Protein AF-A0A955RQG8-F1 (afdb_monomer)

Organism: NCBI:txid2053526

pLDDT: mean 79.36, std 14.54, range [44.31, 97.69]

Solvent-accessible surface area (backbone atoms only — not comparable to full-atom values): 6803 Å² total; per-residue (Å²): 132,84,82,46,42,63,60,52,49,52,52,41,51,52,49,52,57,51,50,52,52,53,49,59,48,45,78,76,45,93,61,44,68,65,49,46,64,56,51,52,53,52,51,55,48,47,44,43,64,72,32,71,75,38,88,86,69,57,74,74,51,57,69,71,59,48,53,49,52,52,52,50,51,50,56,51,49,60,52,50,52,58,56,54,75,71,55,7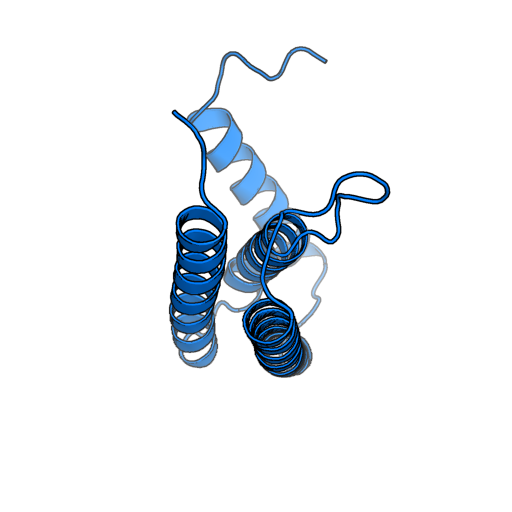8,83,52,65,73,57,47,53,54,39,51,52,52,53,49,53,52,55,42,72,78,47,74,86,78,74,89,124

Foldseek 3Di:
DPCALVNLLVVLVVLLVVLVVLLVVLVPDPPVLLSLVVSVVSLVVSCVSLPVVPPDDGHPHPPVSNVVSVVSNVVSVVSSVVSVVPDDPPVVSNVVSVVVVVVVVCVVPVPPPDD

Radius of gyration: 16.45 Å; Cα contacts (8 Å, |Δi|>4): 65; chains: 1; bounding box: 42×21×42 Å

Mean predicted aligned error: 9.67 Å

Sequence (115 aa):
MTNSADTYFEFAEDTYHLLLKEIAYAENNTDLETIFPKLIIGYLFFRQVRGEAFFEHRPPTPGDQQDMLYKMEQDLAERIDKLGEHLSLDSSKTQYNLESVYDQVTSFYPENLNI

Secondary structure (DSSP, 8-state):
----HHHHHHHHHHHHHHHHHHHHHHHT-S-HHHHHHHHHHHHHHHHHHHTTT-SS------HHHHHHHHHHHHHHHHHHHHHHTT----HHHHHHHHHHHHHHHHHH-TTS---

Structure (mmCIF, N/CA/C/O backbone):
data_AF-A0A955RQG8-F1
#
_entry.id   AF-A0A955RQG8-F1
#
loop_
_atom_site.group_PDB
_atom_site.id
_atom_site.type_symbol
_atom_site.label_atom_id
_atom_site.label_alt_id
_atom_site.label_comp_id
_atom_site.label_asym_id
_atom_site.label_entity_id
_atom_site.label_seq_id
_atom_site.pdbx_PDB_ins_code
_atom_site.Cartn_x
_atom_site.Cartn_y
_atom_site.Cartn_z
_atom_site.occupancy
_atom_site.B_iso_or_equiv
_atom_site.auth_seq_id
_atom_site.auth_comp_id
_atom_site.auth_asym_id
_atom_site.auth_atom_id
_atom_site.pdbx_PDB_model_num
ATOM 1 N N . MET A 1 1 ? -0.280 7.956 -26.232 1.00 44.78 1 MET A N 1
ATOM 2 C CA . MET A 1 1 ? 0.623 8.377 -25.144 1.00 44.78 1 MET A CA 1
ATOM 3 C C . MET A 1 1 ? 1.505 7.186 -24.833 1.00 44.78 1 MET A C 1
ATOM 5 O O . MET A 1 1 ? 0.969 6.121 -24.565 1.00 44.78 1 MET A O 1
ATOM 9 N N . THR A 1 2 ? 2.818 7.302 -24.992 1.00 48.06 2 THR A N 1
ATOM 10 C CA . THR A 1 2 ? 3.763 6.292 -24.499 1.00 48.06 2 THR A CA 1
ATOM 11 C C . THR A 1 2 ? 3.924 6.529 -23.006 1.00 48.06 2 THR A C 1
ATOM 13 O O . THR A 1 2 ? 4.534 7.524 -22.628 1.00 48.06 2 THR A O 1
ATOM 16 N N . ASN A 1 3 ? 3.335 5.669 -22.175 1.00 57.06 3 ASN A N 1
ATOM 17 C CA . ASN A 1 3 ? 3.591 5.681 -20.736 1.00 57.06 3 ASN A CA 1
ATOM 18 C C . ASN A 1 3 ? 5.072 5.337 -20.543 1.00 57.06 3 ASN A C 1
ATOM 20 O O . ASN A 1 3 ? 5.486 4.221 -20.866 1.00 57.06 3 ASN A O 1
ATOM 24 N N . SER A 1 4 ? 5.884 6.312 -20.132 1.00 69.94 4 SER A N 1
ATOM 25 C CA . SER A 1 4 ? 7.296 6.075 -19.843 1.00 69.94 4 SER A CA 1
ATOM 26 C C . SER A 1 4 ? 7.436 5.309 -18.526 1.00 69.94 4 SER A C 1
ATOM 28 O O . SER A 1 4 ? 6.517 5.273 -17.705 1.00 69.94 4 SER A O 1
ATOM 30 N N . ALA A 1 5 ? 8.604 4.697 -18.329 1.00 72.62 5 ALA A N 1
ATOM 31 C CA . ALA A 1 5 ? 8.993 4.086 -17.061 1.00 72.62 5 ALA A CA 1
ATOM 32 C C . ALA A 1 5 ? 8.781 5.032 -15.868 1.00 72.62 5 ALA A C 1
ATOM 34 O O . ALA A 1 5 ? 8.280 4.612 -14.829 1.00 72.62 5 ALA A O 1
ATOM 35 N N . ASP A 1 6 ? 9.098 6.312 -16.068 1.00 77.06 6 ASP A N 1
ATOM 36 C CA . ASP A 1 6 ? 8.990 7.349 -15.045 1.00 77.06 6 ASP A CA 1
ATOM 37 C C . ASP A 1 6 ? 7.533 7.620 -14.661 1.00 77.06 6 ASP A C 1
ATOM 39 O O . ASP A 1 6 ? 7.213 7.609 -13.481 1.00 77.06 6 ASP A O 1
ATOM 43 N N . THR A 1 7 ? 6.616 7.737 -15.631 1.00 82.25 7 THR A N 1
ATOM 44 C CA . THR A 1 7 ? 5.181 7.926 -15.339 1.00 82.25 7 THR A CA 1
ATOM 45 C C . THR A 1 7 ? 4.599 6.760 -14.540 1.00 82.25 7 THR A C 1
ATOM 47 O O . THR A 1 7 ? 3.733 6.939 -13.688 1.00 82.25 7 THR A O 1
ATOM 50 N N . TYR A 1 8 ? 5.063 5.545 -14.822 1.00 84.06 8 TYR A N 1
ATOM 51 C CA . TYR A 1 8 ? 4.663 4.367 -14.065 1.00 84.06 8 TYR A CA 1
ATOM 52 C C . TYR A 1 8 ? 5.206 4.396 -12.630 1.00 84.06 8 TYR A C 1
ATOM 54 O O . TYR A 1 8 ? 4.470 4.112 -11.685 1.00 84.06 8 TYR A O 1
ATOM 62 N N . PHE A 1 9 ? 6.487 4.730 -12.475 1.00 87.62 9 PHE A N 1
ATOM 63 C CA . PHE A 1 9 ? 7.131 4.793 -11.171 1.00 87.62 9 PHE A CA 1
ATOM 64 C C . PHE A 1 9 ? 6.494 5.875 -10.289 1.00 87.62 9 PHE A C 1
ATOM 66 O O . PHE A 1 9 ? 6.132 5.579 -9.154 1.00 87.62 9 PHE A O 1
ATOM 73 N N . GLU A 1 10 ? 6.265 7.072 -10.837 1.00 90.25 10 GLU A N 1
ATOM 74 C CA . GLU A 1 10 ? 5.563 8.175 -10.167 1.00 90.25 10 GLU A CA 1
ATOM 75 C C . GLU A 1 10 ? 4.179 7.739 -9.673 1.00 90.25 10 GLU A C 1
ATOM 77 O O . GLU A 1 10 ? 3.819 7.981 -8.526 1.00 90.25 10 GLU A O 1
ATOM 82 N N . PHE A 1 11 ? 3.418 7.011 -10.495 1.00 89.94 11 PHE A N 1
ATOM 83 C CA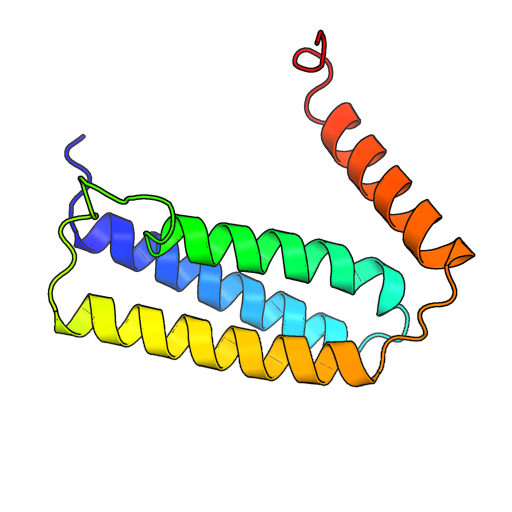 . PHE A 1 11 ? 2.098 6.527 -10.092 1.00 89.94 11 PHE A CA 1
ATOM 84 C C . PHE A 1 11 ? 2.153 5.526 -8.925 1.00 89.94 11 PHE A C 1
ATOM 86 O O . PHE A 1 11 ? 1.311 5.560 -8.018 1.00 89.94 11 PHE A O 1
ATOM 93 N N . ALA A 1 12 ? 3.143 4.631 -8.927 1.00 90.75 12 ALA A N 1
ATOM 94 C CA . ALA A 1 12 ? 3.363 3.702 -7.824 1.00 90.75 12 ALA A CA 1
ATOM 95 C C . ALA A 1 12 ? 3.786 4.445 -6.542 1.00 90.75 12 ALA A C 1
ATOM 97 O O . ALA A 1 12 ? 3.264 4.154 -5.464 1.00 90.75 12 ALA A O 1
ATOM 98 N N . GLU A 1 13 ? 4.676 5.431 -6.663 1.00 94.12 13 GLU A N 1
ATOM 99 C CA . GLU A 1 13 ? 5.146 6.277 -5.561 1.00 94.12 13 GLU A CA 1
ATOM 100 C C . GLU A 1 13 ? 4.010 7.119 -4.953 1.00 94.12 13 GLU A C 1
ATOM 102 O O . GLU A 1 13 ? 3.827 7.135 -3.733 1.00 94.12 13 GLU A O 1
ATOM 107 N N . ASP A 1 14 ? 3.171 7.736 -5.784 1.00 94.44 14 ASP A N 1
ATOM 108 C CA . ASP A 1 14 ? 1.990 8.480 -5.341 1.00 94.44 14 ASP A CA 1
ATOM 109 C C . ASP A 1 14 ? 1.006 7.580 -4.584 1.00 94.44 14 ASP A C 1
ATOM 111 O O . ASP A 1 14 ? 0.482 7.956 -3.529 1.00 94.44 14 ASP A O 1
ATOM 115 N N . THR A 1 15 ? 0.784 6.362 -5.089 1.00 94.56 15 THR A N 1
ATOM 116 C CA . THR A 1 15 ? -0.071 5.365 -4.429 1.00 94.56 15 THR A CA 1
ATOM 117 C C . THR A 1 15 ? 0.500 4.974 -3.064 1.00 94.56 15 THR A C 1
ATOM 119 O O . THR A 1 15 ? -0.237 4.923 -2.078 1.00 94.56 15 THR A O 1
ATOM 122 N N . TYR A 1 16 ? 1.814 4.756 -2.972 1.00 97.00 16 TYR A N 1
ATOM 123 C CA . TYR A 1 16 ? 2.505 4.499 -1.707 1.00 97.00 16 TYR A CA 1
ATOM 124 C C . TYR A 1 16 ? 2.303 5.644 -0.701 1.00 97.00 16 TYR A C 1
ATOM 126 O O . TYR A 1 16 ? 1.904 5.409 0.442 1.00 97.00 16 TYR A O 1
ATOM 134 N N . HIS A 1 17 ? 2.497 6.896 -1.122 1.00 97.06 17 HIS A N 1
ATOM 135 C CA . HIS A 1 17 ? 2.315 8.056 -0.248 1.00 97.06 17 HIS A CA 1
ATOM 136 C C . HIS A 1 17 ? 0.867 8.270 0.194 1.00 97.06 17 HIS A C 1
ATOM 138 O O . HIS A 1 17 ? 0.632 8.744 1.310 1.00 97.06 17 HIS A O 1
ATOM 144 N N . LEU A 1 18 ? -0.104 7.928 -0.652 1.00 95.44 18 LEU A N 1
ATOM 145 C CA . LEU A 1 18 ? -1.511 7.930 -0.272 1.00 95.44 18 LEU A CA 1
ATOM 146 C C . LEU A 1 18 ? -1.770 6.907 0.841 1.00 95.44 18 LEU A C 1
ATOM 148 O O . LEU A 1 18 ? -2.342 7.262 1.870 1.00 95.44 18 LEU A O 1
ATOM 152 N N . LEU A 1 19 ? -1.280 5.675 0.682 1.00 95.94 19 LEU A N 1
ATOM 153 C CA . LEU A 1 19 ? -1.444 4.623 1.688 1.00 95.94 19 LEU A CA 1
ATOM 154 C C . LEU A 1 19 ? -0.779 4.976 3.016 1.00 95.94 19 LEU A C 1
ATOM 156 O O . LEU A 1 19 ? -1.367 4.731 4.064 1.00 95.94 19 LEU A O 1
ATOM 160 N N . LEU A 1 20 ? 0.392 5.617 3.003 1.00 96.94 20 LEU A N 1
ATOM 161 C CA . LEU A 1 20 ? 1.022 6.096 4.237 1.00 96.94 20 LEU A CA 1
ATOM 162 C C . LEU A 1 20 ? 0.141 7.084 5.011 1.00 96.94 20 LEU A C 1
ATOM 164 O O . LEU A 1 20 ? 0.114 7.043 6.241 1.00 96.94 20 LEU A O 1
ATOM 168 N N . LYS A 1 21 ? -0.589 7.966 4.318 1.00 94.88 21 LYS A N 1
ATOM 169 C CA . LYS A 1 21 ? -1.520 8.903 4.967 1.00 94.88 21 LYS A CA 1
ATOM 170 C C . LYS A 1 21 ? -2.717 8.175 5.569 1.00 94.88 21 LYS A C 1
ATOM 172 O O . LYS A 1 21 ? -3.114 8.501 6.683 1.00 94.88 21 LYS A O 1
ATOM 177 N N . GLU A 1 22 ? -3.256 7.188 4.860 1.00 92.44 22 GLU A N 1
ATOM 178 C CA . GLU A 1 22 ? -4.364 6.361 5.350 1.00 92.44 22 GLU A CA 1
ATOM 179 C C . GLU A 1 22 ? -3.944 5.504 6.557 1.00 92.44 22 GLU A C 1
ATOM 181 O O . GLU A 1 22 ? -4.689 5.392 7.527 1.00 92.44 22 GLU A O 1
ATOM 186 N N . ILE A 1 23 ? -2.723 4.957 6.548 1.00 94.19 23 ILE A N 1
ATOM 187 C CA . ILE A 1 23 ? -2.137 4.235 7.688 1.00 94.19 23 ILE A CA 1
ATOM 188 C C . ILE A 1 23 ? -1.984 5.179 8.883 1.00 94.19 23 ILE A C 1
ATOM 190 O O . ILE A 1 23 ? -2.463 4.864 9.968 1.00 94.19 23 ILE A O 1
ATOM 194 N N . ALA A 1 24 ? -1.393 6.361 8.687 1.00 93.25 24 ALA A N 1
ATOM 195 C CA . ALA A 1 24 ? -1.244 7.350 9.754 1.00 93.25 24 ALA A CA 1
ATOM 196 C C . ALA A 1 24 ? -2.602 7.805 10.315 1.00 93.25 24 ALA A C 1
ATOM 198 O O . ALA A 1 24 ? -2.735 8.072 11.509 1.00 93.25 24 ALA A O 1
ATOM 199 N N . TYR A 1 25 ? -3.632 7.885 9.470 1.00 90.75 25 TYR A N 1
ATOM 200 C CA . TYR A 1 25 ? -4.996 8.106 9.929 1.00 90.75 25 TYR A CA 1
ATOM 201 C C . TYR A 1 25 ? -5.474 6.927 10.789 1.00 90.75 25 TYR A C 1
ATOM 203 O O . TYR A 1 25 ? -5.897 7.145 11.922 1.00 90.75 25 TYR A O 1
ATOM 211 N N . ALA A 1 26 ? -5.348 5.686 10.316 1.00 89.69 26 ALA A N 1
ATOM 212 C CA . ALA A 1 26 ? -5.768 4.490 11.047 1.00 89.69 26 ALA A CA 1
ATOM 213 C C . ALA A 1 26 ? -5.086 4.339 12.419 1.00 89.69 26 ALA A C 1
ATOM 215 O O . ALA A 1 26 ? -5.762 4.032 13.395 1.00 89.69 26 ALA A O 1
ATOM 216 N N . GLU A 1 27 ? -3.787 4.638 12.519 1.00 89.69 27 GLU A N 1
ATOM 217 C CA . GLU A 1 27 ? -3.012 4.604 13.772 1.00 89.69 27 GLU A CA 1
ATOM 218 C C . GLU A 1 27 ? -3.587 5.521 14.868 1.00 89.69 27 GLU A C 1
ATOM 220 O O . GLU A 1 27 ? -3.400 5.267 16.057 1.00 89.69 27 GLU A O 1
ATOM 225 N N . ASN A 1 28 ? -4.297 6.587 14.482 1.00 87.81 28 ASN A N 1
ATOM 226 C CA . ASN A 1 28 ? -4.862 7.578 15.399 1.00 87.81 28 ASN A CA 1
ATOM 227 C C . ASN A 1 28 ? -6.383 7.439 15.602 1.00 87.81 28 ASN A C 1
ATOM 229 O O . ASN A 1 28 ? -6.973 8.250 16.319 1.00 87.81 28 ASN A O 1
ATOM 233 N N . ASN A 1 29 ? -7.036 6.452 14.977 1.00 80.69 29 ASN A N 1
ATOM 234 C CA . ASN A 1 29 ? -8.490 6.277 15.028 1.00 80.69 29 ASN A CA 1
ATOM 235 C C . ASN A 1 29 ? -8.895 5.009 15.787 1.00 80.69 29 ASN A C 1
ATOM 237 O O . ASN A 1 29 ? -8.239 3.978 15.719 1.00 80.69 29 ASN A O 1
ATOM 241 N N . THR A 1 30 ? -10.029 5.073 16.488 1.00 72.56 30 THR A N 1
ATOM 242 C CA . THR A 1 30 ? -10.558 3.945 17.274 1.00 72.56 30 THR A CA 1
ATOM 243 C C . THR A 1 30 ? -11.401 2.956 16.468 1.00 72.56 30 THR A C 1
ATOM 245 O O . THR A 1 30 ? -11.746 1.911 17.001 1.00 72.56 30 THR A O 1
ATOM 248 N N . ASP A 1 31 ? -11.761 3.278 15.223 1.00 80.06 31 ASP A N 1
ATOM 249 C CA . ASP A 1 31 ? -12.608 2.443 14.351 1.00 80.06 31 ASP A CA 1
ATOM 250 C C . ASP A 1 31 ? -11.769 1.716 13.289 1.00 80.06 31 ASP A C 1
ATOM 252 O O . ASP A 1 31 ? -11.956 1.849 12.073 1.00 80.06 31 ASP A O 1
ATOM 256 N N . LEU A 1 32 ? -10.756 0.994 13.765 1.00 83.06 32 LEU A N 1
ATOM 257 C CA . LEU A 1 32 ? -9.794 0.316 12.906 1.00 83.06 32 LEU A CA 1
ATOM 258 C C . LEU A 1 32 ? -10.469 -0.777 12.067 1.00 83.06 32 LEU A C 1
ATOM 260 O O . LEU A 1 32 ? -10.103 -0.976 10.911 1.00 83.06 32 LEU A O 1
ATOM 264 N N . GLU A 1 33 ? -11.506 -1.429 12.592 1.00 82.25 33 GLU A N 1
ATOM 265 C CA . GLU A 1 33 ? -12.266 -2.476 11.904 1.00 82.25 33 GLU A CA 1
ATOM 266 C C . GLU A 1 33 ? -12.976 -1.979 10.635 1.00 82.25 33 GLU A C 1
ATOM 268 O O . GLU A 1 33 ? -13.265 -2.772 9.733 1.00 82.25 33 GLU A O 1
ATOM 273 N N . THR A 1 34 ? -13.255 -0.679 10.543 1.00 80.62 34 THR A N 1
ATOM 274 C CA . THR A 1 34 ? -13.869 -0.049 9.364 1.00 80.62 34 THR A CA 1
ATOM 275 C C . THR A 1 34 ? -12.828 0.423 8.355 1.00 80.62 34 THR A C 1
ATOM 277 O O . THR A 1 34 ? -13.048 0.361 7.142 1.00 80.62 34 THR A O 1
ATOM 280 N N . ILE A 1 35 ? -11.674 0.880 8.838 1.00 84.12 35 ILE A N 1
ATOM 281 C CA . ILE A 1 35 ? -10.610 1.445 8.001 1.00 84.12 35 ILE A CA 1
ATOM 282 C C . ILE A 1 35 ? -9.750 0.335 7.385 1.00 84.12 35 ILE A C 1
ATOM 284 O O . ILE A 1 35 ? -9.373 0.404 6.214 1.00 84.12 35 ILE A O 1
ATOM 288 N N . PHE A 1 36 ? -9.476 -0.721 8.147 1.00 87.50 36 PHE A N 1
ATOM 289 C CA . PHE A 1 36 ? -8.528 -1.764 7.772 1.00 87.50 36 PHE A CA 1
ATOM 290 C C . PHE A 1 36 ? -8.870 -2.500 6.467 1.00 87.50 36 PHE A C 1
ATOM 292 O O . PHE A 1 36 ? -7.972 -2.650 5.638 1.00 87.50 36 PHE A O 1
ATOM 299 N N . PRO A 1 37 ? -10.132 -2.882 6.176 1.00 86.69 37 PRO A N 1
ATOM 300 C CA . PRO A 1 37 ? -10.463 -3.483 4.883 1.00 86.69 37 PRO A CA 1
ATOM 301 C C . PRO A 1 37 ? -10.103 -2.581 3.691 1.00 86.69 37 PRO A C 1
ATOM 303 O O . PRO A 1 37 ? -9.623 -3.068 2.667 1.00 86.69 37 PRO A O 1
ATOM 306 N N . LYS A 1 38 ? -10.274 -1.258 3.830 1.00 87.25 38 LYS A N 1
ATOM 307 C CA . LYS A 1 38 ? -9.920 -0.284 2.785 1.00 87.25 38 LYS A CA 1
ATOM 308 C C . LYS A 1 38 ? -8.407 -0.196 2.596 1.00 87.25 38 LYS A C 1
ATOM 310 O O . LYS A 1 38 ? -7.944 -0.159 1.458 1.00 87.25 38 LYS A O 1
ATOM 315 N N . LEU A 1 39 ? -7.645 -0.233 3.692 1.00 91.38 39 LEU A N 1
ATOM 316 C CA . LEU A 1 39 ? -6.181 -0.287 3.654 1.00 91.38 39 LEU A CA 1
ATOM 317 C C . LEU A 1 39 ? -5.672 -1.537 2.933 1.00 91.38 39 LEU A C 1
ATOM 319 O O . LEU A 1 39 ? -4.784 -1.427 2.092 1.00 91.38 39 LEU A O 1
ATOM 323 N N . ILE A 1 40 ? -6.266 -2.704 3.199 1.00 92.19 40 ILE A N 1
ATOM 324 C CA . ILE A 1 40 ? -5.904 -3.954 2.516 1.00 92.19 40 ILE A CA 1
ATOM 325 C C . ILE A 1 40 ? -6.171 -3.860 1.012 1.00 92.19 40 ILE A C 1
ATOM 327 O O . ILE A 1 40 ? -5.308 -4.223 0.215 1.00 92.19 40 ILE A O 1
ATOM 331 N N . ILE A 1 41 ? -7.329 -3.332 0.605 1.00 90.69 41 ILE A N 1
ATOM 332 C CA . ILE A 1 41 ? -7.644 -3.127 -0.818 1.00 90.69 41 ILE A CA 1
ATOM 333 C C . ILE A 1 41 ? -6.616 -2.193 -1.466 1.00 90.69 41 ILE A C 1
ATOM 335 O O . ILE A 1 41 ? -6.084 -2.505 -2.532 1.00 90.69 41 ILE A O 1
ATOM 339 N N . GLY A 1 42 ? -6.304 -1.075 -0.810 1.00 93.44 42 GLY A N 1
ATOM 340 C CA . GLY A 1 42 ? -5.314 -0.121 -1.295 1.00 93.44 42 GLY A CA 1
ATOM 341 C 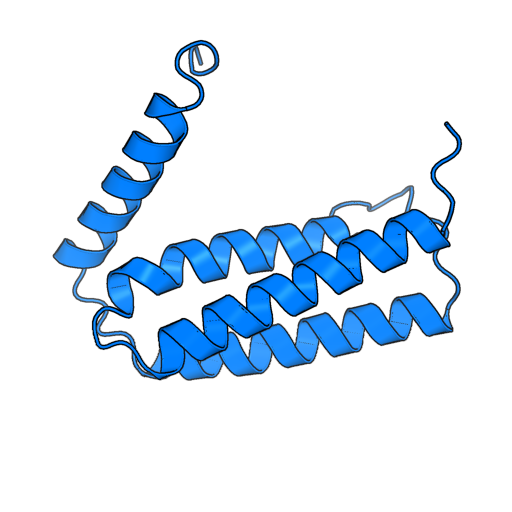C . GLY A 1 42 ? -3.911 -0.727 -1.418 1.00 93.44 42 GLY A C 1
ATOM 342 O O . GLY A 1 42 ? -3.236 -0.527 -2.426 1.00 93.44 42 GLY A O 1
ATOM 343 N N . TYR A 1 43 ? -3.497 -1.540 -0.447 1.00 95.25 43 TYR A N 1
ATOM 344 C CA . TYR A 1 43 ? -2.234 -2.274 -0.495 1.00 95.25 43 TYR A CA 1
ATOM 345 C C . TYR A 1 43 ? -2.183 -3.274 -1.654 1.00 95.25 43 TYR A C 1
ATOM 347 O O . TYR A 1 43 ? -1.212 -3.294 -2.409 1.00 95.25 43 TYR A O 1
ATOM 355 N N . LEU A 1 44 ? -3.242 -4.062 -1.863 1.00 92.06 44 LEU A N 1
ATOM 356 C CA . LEU A 1 44 ? -3.321 -4.983 -3.000 1.00 92.06 44 LEU A CA 1
ATOM 357 C C . LEU A 1 44 ? -3.275 -4.237 -4.338 1.00 92.06 44 LEU A C 1
ATOM 359 O O . LEU A 1 44 ? -2.607 -4.690 -5.268 1.00 92.06 44 LEU A O 1
ATOM 363 N N . PHE A 1 45 ? -3.927 -3.075 -4.423 1.00 91.31 45 PHE A N 1
ATOM 364 C CA . PHE A 1 45 ? -3.829 -2.202 -5.587 1.00 91.31 45 PHE A CA 1
ATOM 365 C C . PHE A 1 45 ? -2.387 -1.734 -5.820 1.00 91.31 45 PHE A C 1
ATOM 367 O O . PHE A 1 45 ? -1.879 -1.880 -6.929 1.00 91.31 45 PHE A O 1
ATOM 374 N N . PHE A 1 46 ? -1.683 -1.273 -4.780 1.00 93.56 46 PHE A N 1
ATOM 375 C CA . PHE A 1 46 ? -0.269 -0.906 -4.888 1.00 93.56 46 PHE A CA 1
ATOM 376 C C . PHE A 1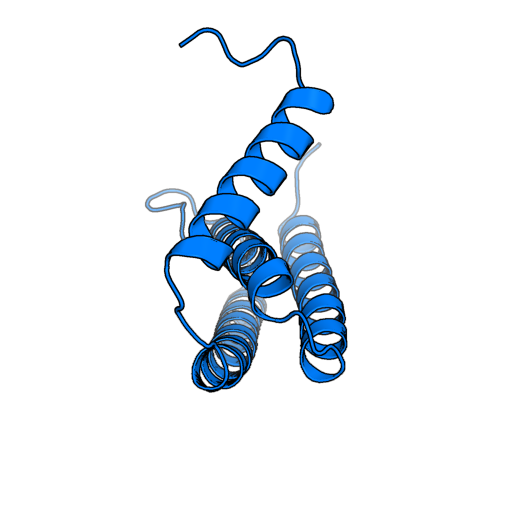 46 ? 0.595 -2.060 -5.416 1.00 93.56 46 PHE A C 1
ATOM 378 O O . PHE A 1 46 ? 1.416 -1.844 -6.304 1.00 93.56 46 PHE A O 1
ATOM 385 N N . ARG A 1 47 ? 0.397 -3.299 -4.944 1.00 91.12 47 ARG A N 1
ATOM 386 C CA . ARG A 1 47 ? 1.170 -4.457 -5.435 1.00 91.12 47 ARG A CA 1
ATOM 387 C C . ARG A 1 47 ? 0.909 -4.742 -6.914 1.00 91.12 47 ARG A C 1
ATOM 389 O O . ARG A 1 47 ? 1.851 -5.023 -7.663 1.00 91.12 47 ARG A O 1
ATOM 396 N N . GLN A 1 48 ? -0.342 -4.607 -7.362 1.00 88.06 48 GLN A N 1
ATOM 397 C CA . GLN A 1 48 ? -0.671 -4.695 -8.787 1.00 88.06 48 GLN A CA 1
ATOM 398 C C . GLN A 1 48 ? 0.033 -3.601 -9.587 1.00 88.06 48 GLN A C 1
ATOM 400 O O . GLN A 1 48 ? 0.659 -3.906 -10.603 1.00 88.06 48 GLN A O 1
ATOM 405 N N . VAL A 1 49 ? -0.016 -2.359 -9.097 1.00 86.50 49 VAL A N 1
ATOM 406 C CA . VAL A 1 49 ? 0.653 -1.215 -9.719 1.00 86.50 49 VAL A CA 1
ATOM 407 C C . VAL A 1 49 ? 2.158 -1.407 -9.752 1.00 86.50 49 VAL A C 1
ATOM 409 O O . VAL A 1 49 ? 2.726 -1.139 -10.788 1.00 86.50 49 VAL A O 1
ATOM 412 N N . ARG A 1 50 ? 2.802 -1.948 -8.710 1.00 87.38 50 ARG A N 1
ATOM 413 C CA . ARG A 1 50 ? 4.240 -2.290 -8.693 1.00 87.38 50 ARG A CA 1
ATOM 414 C C . ARG A 1 50 ? 4.620 -3.371 -9.713 1.00 87.38 50 ARG A C 1
ATOM 416 O O . ARG A 1 50 ? 5.798 -3.575 -10.031 1.00 87.38 50 ARG A O 1
ATOM 423 N N . GLY A 1 51 ? 3.632 -4.074 -10.233 1.00 81.25 51 GLY A N 1
ATOM 424 C CA . GLY A 1 51 ? 3.810 -5.010 -11.317 1.00 81.25 51 GLY A CA 1
ATOM 425 C C . GLY A 1 51 ? 3.723 -6.472 -10.891 1.00 81.25 51 GLY A C 1
ATOM 426 O O . GLY A 1 51 ? 4.152 -7.341 -11.647 1.00 81.25 51 GLY A O 1
ATOM 427 N N . GLU A 1 52 ? 3.166 -6.770 -9.708 1.00 79.56 52 GLU A N 1
ATOM 428 C CA . GLU A 1 52 ? 2.908 -8.151 -9.269 1.00 79.56 52 GLU A CA 1
ATOM 429 C C . GLU A 1 52 ? 2.010 -8.904 -10.262 1.00 79.56 52 GLU A C 1
ATOM 431 O O . GLU A 1 52 ? 2.227 -10.084 -10.521 1.00 79.56 52 GLU A O 1
ATOM 436 N N . ALA A 1 53 ? 1.040 -8.211 -10.867 1.00 69.69 53 ALA A N 1
ATOM 437 C CA . ALA A 1 53 ? 0.090 -8.812 -11.799 1.00 69.69 53 ALA A CA 1
ATOM 438 C C . ALA A 1 53 ? 0.706 -9.197 -13.162 1.00 69.69 53 ALA A C 1
ATOM 440 O O . ALA A 1 53 ? 0.082 -9.931 -13.930 1.00 69.69 53 ALA A O 1
ATOM 441 N N . PHE A 1 54 ? 1.914 -8.721 -13.489 1.00 68.69 54 PHE A N 1
ATOM 442 C CA . PHE A 1 54 ? 2.521 -8.931 -14.803 1.00 68.69 54 PHE A CA 1
ATOM 443 C C . PHE A 1 54 ? 3.561 -10.056 -14.757 1.00 68.69 54 PHE A C 1
ATOM 445 O O . PHE A 1 54 ? 4.713 -9.866 -14.360 1.00 68.69 54 PHE A O 1
ATOM 452 N N . PHE A 1 55 ? 3.152 -11.237 -15.219 1.00 58.62 55 PHE A N 1
ATOM 453 C CA . PHE A 1 55 ? 4.025 -12.409 -15.337 1.00 58.62 55 PHE A CA 1
ATOM 454 C C . PHE A 1 55 ? 4.983 -12.324 -16.533 1.00 58.62 55 PHE A C 1
ATOM 456 O O . PHE A 1 55 ? 6.133 -12.738 -16.423 1.00 58.62 55 PHE A O 1
ATOM 463 N N . GLU A 1 56 ? 4.526 -11.768 -17.660 1.00 60.53 56 GLU A N 1
ATOM 464 C CA . GLU A 1 56 ? 5.267 -11.796 -18.932 1.00 60.53 56 GLU A CA 1
ATOM 465 C C . GLU A 1 56 ? 5.778 -10.419 -19.385 1.00 60.53 56 GLU A C 1
ATOM 467 O O . GLU A 1 56 ? 6.823 -10.331 -20.021 1.00 60.53 56 GLU A O 1
ATOM 472 N N . HIS A 1 57 ? 5.048 -9.342 -19.077 1.00 66.31 57 HIS A N 1
ATOM 473 C CA . HIS A 1 57 ? 5.315 -7.991 -19.586 1.00 66.31 57 HIS A CA 1
ATOM 474 C C . HIS A 1 57 ? 5.380 -7.006 -18.423 1.00 66.31 57 HIS A C 1
ATOM 476 O O . HIS A 1 57 ? 4.440 -6.250 -18.174 1.00 66.31 57 HIS A O 1
ATOM 482 N N . ARG A 1 58 ? 6.481 -7.056 -17.667 1.00 65.69 58 ARG A N 1
ATOM 483 C CA . ARG A 1 58 ? 6.695 -6.094 -16.586 1.00 65.69 58 ARG A CA 1
ATOM 484 C C . ARG A 1 58 ? 6.860 -4.684 -17.160 1.00 65.69 58 ARG A C 1
ATOM 486 O O . ARG A 1 58 ? 7.476 -4.534 -18.220 1.00 65.69 58 ARG A O 1
ATOM 493 N N . PRO A 1 59 ? 6.344 -3.660 -16.467 1.00 67.56 59 PRO A N 1
ATOM 494 C CA . PRO A 1 59 ? 6.632 -2.273 -16.790 1.00 67.56 59 PRO A CA 1
ATOM 495 C C . PRO A 1 59 ? 8.149 -2.06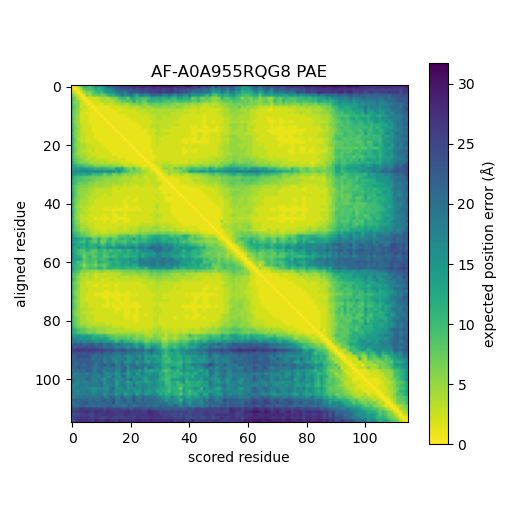2 -16.898 1.00 67.56 59 PRO A C 1
ATOM 497 O O . PRO A 1 59 ? 8.903 -2.690 -16.149 1.00 67.56 59 PRO A O 1
ATOM 500 N N . PRO A 1 60 ? 8.623 -1.246 -17.854 1.00 64.69 60 PRO A N 1
ATOM 501 C CA . PRO A 1 60 ? 10.045 -1.083 -18.129 1.00 64.69 60 PRO A CA 1
ATOM 502 C C . PRO A 1 60 ? 10.698 -0.188 -17.072 1.00 64.69 60 PRO A C 1
ATOM 504 O O . PRO A 1 60 ? 11.169 0.895 -17.383 1.00 64.69 60 PRO A O 1
ATOM 507 N N . THR A 1 61 ? 10.697 -0.607 -15.813 1.00 68.12 61 THR A N 1
ATOM 508 C CA . THR A 1 61 ? 11.225 0.160 -14.688 1.00 68.12 61 THR A CA 1
ATOM 509 C C . THR A 1 61 ? 12.717 -0.165 -14.514 1.00 68.12 61 THR A C 1
ATOM 511 O O . THR A 1 61 ? 13.055 -1.338 -14.334 1.00 68.12 61 THR A O 1
ATOM 514 N N . PRO A 1 62 ? 13.638 0.817 -14.607 1.00 72.62 62 PRO A N 1
ATOM 515 C CA . PRO A 1 62 ? 15.045 0.653 -14.249 1.00 72.62 62 PRO A CA 1
ATOM 516 C C . PRO A 1 62 ? 15.249 -0.123 -12.940 1.00 72.62 62 PRO A C 1
ATOM 518 O O . PRO A 1 62 ? 14.459 0.014 -12.008 1.00 72.62 62 PRO A O 1
ATOM 521 N N . GLY A 1 63 ? 16.334 -0.903 -12.853 1.00 75.38 63 GLY A N 1
ATOM 522 C CA . GLY A 1 63 ? 16.606 -1.782 -11.705 1.00 75.38 63 GLY A CA 1
ATOM 523 C C . GLY A 1 63 ? 16.537 -1.067 -10.351 1.00 75.38 63 GLY A C 1
ATOM 524 O O . GLY A 1 63 ? 15.849 -1.537 -9.451 1.00 75.38 63 GLY A O 1
ATOM 525 N N . ASP A 1 64 ? 17.139 0.120 -10.246 1.00 83.12 64 ASP A N 1
ATOM 526 C CA . ASP A 1 64 ? 17.132 0.910 -9.008 1.00 83.12 64 ASP A CA 1
ATOM 527 C C . ASP A 1 64 ? 15.714 1.338 -8.590 1.00 83.12 64 ASP A C 1
ATOM 529 O O . ASP A 1 64 ? 15.351 1.260 -7.417 1.00 83.12 64 ASP A O 1
ATOM 533 N N . GLN A 1 65 ? 14.882 1.747 -9.552 1.00 85.75 65 GLN A N 1
ATOM 534 C CA . GLN A 1 65 ? 13.487 2.116 -9.305 1.00 85.75 65 GLN A CA 1
ATOM 535 C C . GLN A 1 65 ? 12.657 0.887 -8.902 1.00 85.75 65 GLN A C 1
ATOM 537 O O . GLN A 1 65 ? 11.850 0.955 -7.979 1.00 85.75 65 GLN A O 1
ATOM 542 N N . GLN A 1 66 ? 12.885 -0.268 -9.530 1.00 84.69 66 GLN A N 1
ATOM 543 C CA . GLN A 1 66 ? 12.206 -1.506 -9.153 1.00 84.69 66 GLN A CA 1
ATOM 544 C C . GLN A 1 66 ? 12.532 -1.917 -7.706 1.00 84.69 66 GLN A C 1
ATOM 546 O O . GLN A 1 66 ? 11.628 -2.302 -6.960 1.00 84.69 66 GLN A O 1
ATOM 551 N N . ASP A 1 67 ? 13.796 -1.798 -7.297 1.00 88.00 67 ASP A N 1
ATOM 552 C CA . ASP A 1 67 ? 14.234 -2.066 -5.925 1.00 88.00 67 ASP A CA 1
ATOM 553 C C . ASP A 1 67 ? 13.608 -1.090 -4.921 1.00 88.00 67 ASP A C 1
ATOM 555 O O . ASP A 1 67 ? 13.239 -1.488 -3.812 1.00 88.00 67 ASP A O 1
ATOM 559 N N . MET A 1 68 ? 13.443 0.182 -5.299 1.00 91.88 68 MET A N 1
ATOM 560 C CA . MET A 1 68 ? 12.722 1.160 -4.479 1.00 91.88 68 MET A CA 1
ATOM 561 C C . MET A 1 68 ? 11.268 0.743 -4.257 1.00 91.88 68 MET A C 1
ATOM 563 O O . MET A 1 68 ? 10.807 0.768 -3.117 1.00 91.88 68 MET A O 1
ATOM 567 N N . LEU A 1 69 ? 10.567 0.285 -5.297 1.00 91.38 69 LEU A N 1
ATOM 568 C CA . LEU A 1 69 ? 9.180 -0.150 -5.139 1.00 91.38 69 LEU A CA 1
ATOM 569 C C . LEU A 1 69 ? 9.041 -1.398 -4.252 1.00 91.38 69 LEU A C 1
ATOM 571 O O . LEU A 1 69 ? 8.058 -1.522 -3.524 1.00 91.38 69 LEU A O 1
ATOM 575 N N . TYR A 1 70 ? 10.009 -2.322 -4.275 1.00 91.38 70 TYR A N 1
ATOM 576 C CA . TYR A 1 70 ? 10.016 -3.461 -3.346 1.00 91.38 70 TYR A CA 1
ATOM 577 C C . TYR A 1 70 ? 10.230 -3.022 -1.893 1.00 91.38 70 TYR A C 1
ATOM 579 O O . TYR A 1 70 ? 9.577 -3.548 -0.995 1.00 91.38 70 TYR A O 1
ATOM 587 N N . LYS A 1 71 ? 11.099 -2.033 -1.653 1.00 95.19 71 LYS A N 1
ATOM 588 C CA . LYS A 1 71 ? 11.275 -1.450 -0.312 1.00 95.19 71 LYS A CA 1
ATOM 589 C C . LYS A 1 71 ? 10.006 -0.745 0.169 1.00 95.19 71 LYS A C 1
ATOM 591 O O . LYS A 1 71 ? 9.651 -0.884 1.333 1.00 95.19 71 LYS A O 1
ATOM 596 N N . MET A 1 72 ? 9.311 -0.038 -0.724 1.00 96.38 72 MET A N 1
ATOM 597 C CA . MET A 1 72 ? 8.004 0.562 -0.433 1.00 96.38 72 MET A CA 1
ATOM 598 C C . MET A 1 72 ? 6.953 -0.507 -0.093 1.00 96.38 72 MET A C 1
ATOM 600 O O . MET A 1 72 ? 6.221 -0.342 0.876 1.00 96.38 72 MET A O 1
ATOM 604 N N . GLU A 1 73 ? 6.899 -1.625 -0.834 1.00 95.50 73 GLU A N 1
ATOM 605 C CA . GLU A 1 73 ? 6.007 -2.752 -0.503 1.00 95.50 73 GLU A CA 1
ATOM 606 C C . GLU A 1 73 ? 6.297 -3.307 0.891 1.00 95.50 73 GLU A C 1
ATOM 608 O O . GLU A 1 73 ? 5.361 -3.552 1.651 1.00 95.50 73 GLU A O 1
ATOM 613 N N . GLN A 1 74 ? 7.576 -3.498 1.222 1.00 96.50 74 GLN A N 1
ATOM 614 C CA . GLN A 1 74 ? 7.981 -4.021 2.521 1.00 96.50 74 GLN A CA 1
ATOM 615 C C . GLN A 1 74 ? 7.581 -3.075 3.663 1.00 96.50 74 GLN A C 1
ATOM 617 O O . GLN A 1 74 ? 7.006 -3.535 4.645 1.00 96.50 74 GLN A O 1
ATOM 622 N N . ASP A 1 75 ? 7.822 -1.766 3.525 1.00 97.69 75 ASP A N 1
ATOM 623 C CA . ASP A 1 75 ? 7.411 -0.777 4.535 1.00 97.69 75 ASP A CA 1
ATOM 624 C C . ASP A 1 75 ? 5.884 -0.760 4.727 1.00 97.69 75 ASP A C 1
ATOM 626 O O . ASP A 1 75 ? 5.408 -0.782 5.864 1.00 97.69 75 ASP A O 1
ATOM 630 N N . LEU A 1 76 ? 5.103 -0.799 3.638 1.00 97.00 76 LEU A N 1
ATOM 631 C CA . LEU A 1 76 ? 3.641 -0.884 3.729 1.00 97.00 76 LEU A CA 1
ATOM 632 C C . LEU A 1 76 ? 3.183 -2.165 4.431 1.00 97.00 76 LEU A C 1
ATOM 634 O O . LEU A 1 76 ? 2.327 -2.094 5.312 1.00 97.00 76 LEU A O 1
ATOM 638 N N . ALA A 1 77 ? 3.751 -3.318 4.066 1.00 95.62 77 ALA A N 1
ATOM 639 C CA . ALA A 1 77 ? 3.398 -4.605 4.659 1.00 95.62 77 ALA A CA 1
ATOM 640 C C . ALA A 1 77 ? 3.662 -4.613 6.170 1.00 95.62 77 ALA A C 1
ATOM 642 O O . ALA A 1 77 ? 2.765 -4.918 6.949 1.00 95.62 77 ALA A O 1
ATOM 643 N N . GLU A 1 78 ? 4.852 -4.179 6.597 1.00 96.56 78 GLU A N 1
ATOM 644 C CA . GLU A 1 78 ? 5.221 -4.133 8.016 1.00 96.56 78 GLU A CA 1
ATOM 645 C C . GLU A 1 78 ? 4.303 -3.215 8.839 1.00 96.56 78 GLU A C 1
ATOM 647 O O . GLU A 1 78 ? 4.019 -3.495 10.006 1.00 96.56 78 GLU A O 1
ATOM 652 N N . ARG A 1 79 ? 3.838 -2.102 8.262 1.00 95.31 79 ARG A N 1
ATOM 653 C CA . ARG A 1 79 ? 2.913 -1.174 8.934 1.00 95.31 79 ARG A CA 1
ATOM 654 C C . ARG A 1 79 ? 1.496 -1.724 9.015 1.00 95.31 79 ARG A C 1
ATOM 656 O O . ARG A 1 79 ? 0.854 -1.608 10.056 1.00 95.31 79 ARG A O 1
ATOM 663 N N . ILE A 1 80 ? 1.010 -2.317 7.928 1.00 93.31 80 ILE A N 1
ATOM 664 C CA . ILE A 1 80 ? -0.325 -2.915 7.873 1.00 93.31 80 ILE A CA 1
ATOM 665 C C . ILE A 1 80 ? -0.410 -4.115 8.815 1.00 93.31 80 ILE A C 1
ATOM 667 O O . ILE A 1 80 ? -1.391 -4.226 9.547 1.00 93.31 80 ILE A O 1
ATOM 671 N N . ASP A 1 81 ? 0.620 -4.959 8.868 1.00 91.75 81 ASP A N 1
ATOM 672 C CA . ASP A 1 81 ? 0.665 -6.095 9.791 1.00 91.75 81 ASP A CA 1
ATOM 673 C C . ASP A 1 81 ? 0.563 -5.628 11.249 1.00 91.75 81 ASP A C 1
ATOM 675 O O . ASP A 1 81 ? -0.259 -6.146 12.004 1.00 91.75 81 ASP A O 1
ATOM 679 N N . LYS A 1 82 ? 1.304 -4.574 11.626 1.00 92.19 82 LYS A N 1
ATOM 680 C CA . LYS A 1 82 ? 1.210 -3.961 12.965 1.00 92.19 82 LYS A CA 1
ATOM 681 C C . LYS A 1 82 ? -0.184 -3.423 13.276 1.00 92.19 82 LYS A C 1
ATOM 683 O O . LYS A 1 82 ? -0.668 -3.597 14.388 1.00 92.19 82 LYS A O 1
ATOM 688 N N . LEU A 1 83 ? -0.847 -2.783 12.311 1.00 89.69 83 LEU A N 1
ATOM 689 C CA . LEU A 1 83 ? -2.245 -2.374 12.484 1.00 89.69 83 LEU A CA 1
ATOM 690 C C . LEU A 1 83 ? -3.153 -3.597 12.695 1.00 89.69 83 LEU A C 1
ATOM 692 O O . LEU A 1 83 ? -4.028 -3.575 13.558 1.00 89.69 83 LEU A O 1
ATOM 696 N N . GLY A 1 84 ? -2.917 -4.683 11.959 1.00 85.81 84 GLY A N 1
ATOM 697 C CA . GLY A 1 84 ? -3.674 -5.929 12.069 1.00 85.81 84 GLY A CA 1
ATOM 698 C C . GLY A 1 84 ? -3.588 -6.597 13.446 1.00 85.81 84 GLY A C 1
ATOM 699 O O . GLY A 1 84 ? -4.573 -7.184 13.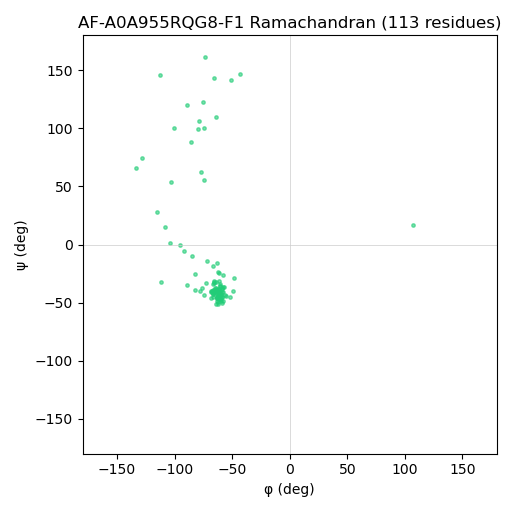890 1.00 85.81 84 GLY A O 1
ATOM 700 N N . GLU A 1 85 ? -2.469 -6.463 14.165 1.00 86.25 85 GLU A N 1
ATOM 701 C CA . GLU A 1 85 ? -2.315 -6.988 15.535 1.00 86.2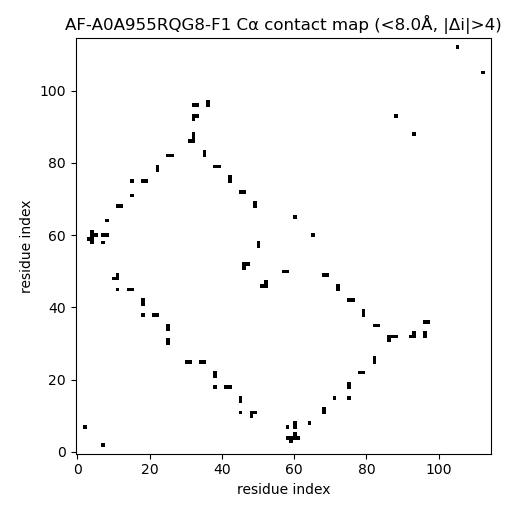5 85 GLU A CA 1
ATOM 702 C C . GLU A 1 85 ? -3.313 -6.377 16.533 1.00 86.25 85 GLU A C 1
ATOM 704 O O . GLU A 1 85 ? -3.643 -6.990 17.551 1.00 86.25 85 GLU A O 1
ATOM 709 N N . HIS A 1 86 ? -3.814 -5.176 16.240 1.00 80.19 86 HIS A N 1
ATOM 710 C CA . HIS A 1 86 ? -4.765 -4.456 17.082 1.00 80.19 86 HIS A CA 1
ATOM 711 C C . HIS A 1 86 ? -6.227 -4.658 16.664 1.00 80.19 86 HIS A C 1
ATOM 713 O O . HIS A 1 86 ? -7.121 -4.116 17.317 1.00 80.19 86 HIS A O 1
ATOM 719 N N . LEU A 1 87 ? -6.501 -5.441 15.611 1.00 77.94 87 LEU A N 1
ATOM 720 C CA . LEU A 1 87 ? -7.869 -5.697 15.172 1.00 77.94 87 LEU A CA 1
ATOM 721 C C . LEU A 1 87 ? -8.590 -6.676 16.098 1.00 77.94 87 LEU A C 1
ATOM 723 O O . LEU A 1 87 ? -8.219 -7.844 16.231 1.00 77.94 87 LEU A O 1
ATOM 727 N N . SER A 1 88 ? -9.721 -6.234 16.645 1.00 68.69 88 SER A N 1
ATOM 728 C CA . SER A 1 88 ? -10.705 -7.146 17.213 1.00 68.69 88 SER A CA 1
ATOM 729 C C . SER A 1 88 ? -11.536 -7.748 16.078 1.00 68.69 88 SER A C 1
ATOM 731 O O . SER A 1 88 ? -12.479 -7.127 15.592 1.00 68.69 88 SER A O 1
ATOM 733 N N . LEU A 1 89 ? -11.214 -8.975 15.656 1.00 60.78 89 LEU A N 1
ATOM 734 C CA . LEU A 1 89 ? -11.968 -9.726 14.638 1.00 60.78 89 LEU A CA 1
ATOM 735 C C . LEU A 1 89 ? -13.301 -10.270 15.186 1.00 60.78 89 LEU A C 1
ATOM 737 O O . LEU A 1 89 ? -13.580 -11.469 15.136 1.00 60.78 89 LEU A O 1
ATOM 741 N N . ASP A 1 90 ? -14.142 -9.390 15.722 1.00 64.50 90 ASP A N 1
ATOM 742 C CA . ASP A 1 90 ? -15.530 -9.729 16.005 1.00 64.50 90 ASP A CA 1
ATOM 743 C C . ASP A 1 90 ? -16.289 -9.764 14.668 1.00 64.50 90 ASP A C 1
ATOM 745 O O . ASP A 1 90 ? -16.608 -8.727 14.082 1.00 64.50 90 ASP A O 1
ATOM 749 N N . SER A 1 91 ? -16.507 -10.980 14.151 1.00 55.62 91 SER A N 1
ATOM 750 C CA . SER A 1 91 ? -16.988 -11.263 12.784 1.00 55.62 91 SER A CA 1
ATOM 751 C C . SER A 1 91 ? -18.210 -10.445 12.340 1.00 55.62 91 SER A C 1
ATOM 753 O O . SER A 1 91 ? -18.345 -10.132 11.156 1.00 55.62 91 SER A O 1
ATOM 755 N N . SER A 1 92 ? -19.064 -10.048 13.288 1.00 57.25 92 SER A N 1
ATOM 756 C CA . SER A 1 92 ? -20.268 -9.252 13.040 1.00 57.25 92 SER A CA 1
ATOM 757 C C . SER A 1 92 ? -19.967 -7.839 12.522 1.00 57.25 92 SER A C 1
ATOM 759 O O . SER A 1 92 ? -20.669 -7.346 11.639 1.00 57.25 92 SER A O 1
ATOM 761 N N . LYS A 1 93 ? -18.903 -7.195 13.015 1.00 60.25 93 LYS A N 1
ATOM 762 C CA . LYS A 1 93 ? -18.516 -5.836 12.603 1.00 60.25 93 LYS A CA 1
ATOM 763 C C . LYS A 1 93 ? -17.801 -5.830 11.256 1.00 60.25 93 LYS A C 1
ATOM 765 O O . LYS A 1 93 ? -18.060 -4.970 10.419 1.00 60.25 93 LYS A O 1
ATOM 770 N N . THR A 1 94 ? -16.937 -6.816 11.017 1.00 57.25 94 THR A N 1
ATOM 771 C CA . THR A 1 94 ? -16.190 -6.929 9.757 1.00 57.25 94 THR A CA 1
ATOM 772 C C . THR A 1 94 ? -17.115 -7.188 8.566 1.00 57.25 94 THR A C 1
ATOM 774 O O . THR A 1 94 ? -16.932 -6.576 7.516 1.00 57.25 94 THR A O 1
ATOM 777 N N . GLN A 1 95 ? -18.133 -8.043 8.725 1.00 61.00 95 GLN A N 1
ATOM 778 C CA . GLN A 1 95 ? -19.099 -8.324 7.658 1.00 61.00 95 GLN A CA 1
ATOM 779 C C . GLN A 1 95 ? -19.903 -7.072 7.265 1.00 61.00 95 GLN A C 1
ATOM 781 O O . GLN A 1 95 ? -20.009 -6.767 6.078 1.00 61.00 95 GLN A O 1
ATOM 786 N N . TYR A 1 96 ? -20.373 -6.298 8.248 1.00 59.12 96 TYR A N 1
ATOM 787 C CA . TYR A 1 96 ? -21.095 -5.041 8.013 1.00 59.12 96 TYR A CA 1
ATOM 788 C C . TYR A 1 96 ? -20.258 -4.019 7.225 1.00 59.12 96 TYR A C 1
ATOM 790 O O . TYR A 1 96 ? -20.755 -3.323 6.340 1.00 59.12 96 TYR A O 1
ATOM 798 N N . ASN A 1 97 ? -18.957 -3.951 7.507 1.00 63.81 97 ASN A N 1
ATOM 799 C CA . ASN A 1 97 ? -18.066 -3.008 6.839 1.00 63.81 97 ASN A CA 1
ATOM 800 C C . ASN A 1 97 ? -17.762 -3.397 5.387 1.00 63.81 97 ASN A C 1
ATOM 802 O O . ASN A 1 97 ? -17.635 -2.513 4.541 1.00 63.81 97 ASN A O 1
ATOM 806 N N . LEU A 1 98 ? -17.693 -4.694 5.074 1.00 65.25 98 LEU A N 1
ATOM 807 C CA . LEU A 1 98 ? -17.554 -5.158 3.691 1.00 65.25 98 LEU A CA 1
ATOM 808 C C . LEU A 1 98 ? -18.811 -4.861 2.864 1.00 65.25 98 LEU A C 1
ATOM 810 O O . LEU A 1 98 ? -18.687 -4.396 1.732 1.00 65.25 98 LEU A O 1
ATOM 814 N N . GLU A 1 99 ? -20.000 -5.058 3.440 1.00 69.00 99 GLU A N 1
ATOM 815 C CA . GLU A 1 99 ? -21.272 -4.667 2.814 1.00 69.00 99 GLU A CA 1
ATOM 816 C C . GLU A 1 99 ? -21.332 -3.148 2.581 1.00 69.00 99 GLU A C 1
ATOM 818 O O . GLU A 1 99 ? -21.637 -2.707 1.479 1.00 69.00 99 GLU A O 1
ATOM 823 N N . SER A 1 100 ? -20.905 -2.334 3.553 1.00 67.38 100 SER A N 1
ATOM 824 C CA . SER A 1 100 ? -20.821 -0.871 3.404 1.00 67.38 100 SER A CA 1
ATOM 825 C C . SER A 1 100 ? -19.851 -0.425 2.299 1.00 67.38 100 SER A C 1
ATOM 827 O O . SER A 1 100 ? -20.134 0.517 1.553 1.00 67.38 100 SER A O 1
ATOM 829 N N . VAL A 1 101 ? -18.705 -1.100 2.154 1.00 69.19 101 VAL A N 1
ATOM 830 C CA . VAL A 1 101 ? -17.765 -0.835 1.051 1.00 69.19 101 VAL A CA 1
ATOM 831 C C . VAL A 1 101 ? -18.384 -1.222 -0.292 1.00 69.19 101 VAL A C 1
ATOM 833 O O . VAL A 1 101 ? -18.271 -0.456 -1.250 1.00 69.19 101 VAL A O 1
ATOM 836 N N . TYR A 1 102 ? -19.065 -2.366 -0.366 1.00 69.25 102 TYR A N 1
ATOM 837 C CA . TYR A 1 102 ? -19.791 -2.786 -1.562 1.00 69.25 102 TYR A CA 1
ATOM 838 C C . TYR A 1 102 ? -20.867 -1.760 -1.951 1.00 69.25 102 TYR A C 1
ATOM 840 O O . TYR A 1 102 ? -20.867 -1.272 -3.082 1.00 69.25 102 TYR A O 1
ATOM 848 N N . ASP A 1 103 ? -21.711 -1.344 -1.009 1.00 72.00 103 ASP A N 1
ATOM 849 C CA . ASP A 1 103 ? -22.768 -0.351 -1.226 1.00 72.00 103 ASP A CA 1
ATOM 850 C C . ASP A 1 103 ? -22.209 0.992 -1.718 1.00 72.00 103 ASP A C 1
ATOM 852 O O . ASP A 1 103 ? -22.740 1.595 -2.651 1.00 72.00 103 ASP A O 1
ATOM 856 N N . GLN A 1 104 ? -21.085 1.447 -1.158 1.00 68.44 104 GLN A N 1
ATOM 857 C CA . GLN A 1 104 ? -20.415 2.656 -1.638 1.00 68.44 104 GLN A CA 1
ATOM 858 C C . GLN A 1 104 ? -19.947 2.490 -3.084 1.00 68.44 104 GLN A C 1
ATOM 860 O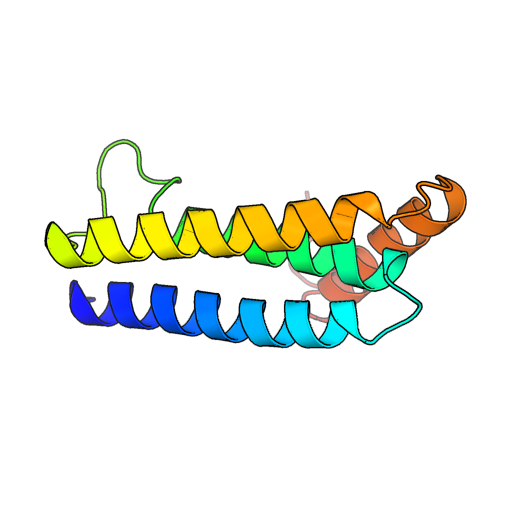 O . GLN A 1 104 ? -20.290 3.315 -3.929 1.00 68.44 104 GLN A O 1
ATOM 865 N N . VAL A 1 105 ? -19.223 1.415 -3.402 1.00 68.75 105 VAL A N 1
ATOM 866 C CA . VAL A 1 105 ? -18.714 1.168 -4.761 1.00 68.75 105 VAL A CA 1
ATOM 867 C C . VAL A 1 105 ? -19.858 1.062 -5.775 1.00 68.75 105 VAL A C 1
ATOM 869 O O . VAL A 1 105 ? -19.791 1.679 -6.840 1.00 68.75 105 VAL A O 1
ATOM 872 N N . THR A 1 106 ? -20.930 0.345 -5.437 1.00 71.69 106 THR A N 1
ATOM 873 C CA . THR A 1 106 ? -22.105 0.189 -6.309 1.00 71.69 106 THR A CA 1
ATOM 874 C C . THR A 1 106 ? -22.861 1.504 -6.512 1.00 71.69 106 THR A C 1
ATOM 876 O O . THR A 1 106 ? -23.334 1.766 -7.617 1.00 71.69 106 THR A O 1
ATOM 879 N N . SER A 1 107 ? -22.911 2.380 -5.501 1.00 71.31 107 SER A N 1
ATOM 880 C CA . SER A 1 107 ? -23.533 3.704 -5.625 1.00 71.31 107 SER A CA 1
ATOM 881 C C . SER A 1 107 ? -22.796 4.631 -6.601 1.00 71.31 107 SER A C 1
ATOM 883 O O . SER A 1 107 ? -23.431 5.444 -7.273 1.00 71.31 107 SER A O 1
ATOM 885 N N . PHE A 1 108 ? -21.471 4.488 -6.722 1.00 65.19 108 PHE A N 1
ATOM 886 C CA . PHE A 1 108 ? -20.660 5.260 -7.667 1.00 65.19 108 PHE A CA 1
ATOM 887 C C . PHE A 1 108 ? -20.675 4.678 -9.089 1.00 65.19 108 PHE A C 1
ATOM 889 O O . PHE A 1 108 ? -20.487 5.430 -10.045 1.00 65.19 108 PHE A O 1
ATOM 896 N N . TYR A 1 109 ? -20.927 3.372 -9.248 1.00 62.06 109 TYR A N 1
ATOM 897 C CA . TYR A 1 109 ? -20.939 2.686 -10.548 1.00 62.06 109 TYR A CA 1
ATOM 898 C C . TYR A 1 109 ? -22.169 1.777 -10.731 1.00 62.06 109 TYR A C 1
ATOM 900 O O . TYR A 1 109 ? -22.024 0.558 -10.860 1.00 62.06 109 TYR A O 1
ATOM 908 N N . PRO A 1 110 ? -23.389 2.341 -10.795 1.00 59.34 110 PRO A N 1
ATOM 909 C CA . PRO A 1 110 ? -24.621 1.549 -10.813 1.00 59.34 110 PRO A CA 1
ATOM 910 C C . PRO A 1 110 ? -24.809 0.695 -12.081 1.00 59.34 110 PRO A C 1
ATOM 912 O O . PRO A 1 110 ? -25.585 -0.256 -12.064 1.00 59.34 110 PRO A O 1
ATOM 915 N N . GLU A 1 111 ? -24.110 0.997 -13.180 1.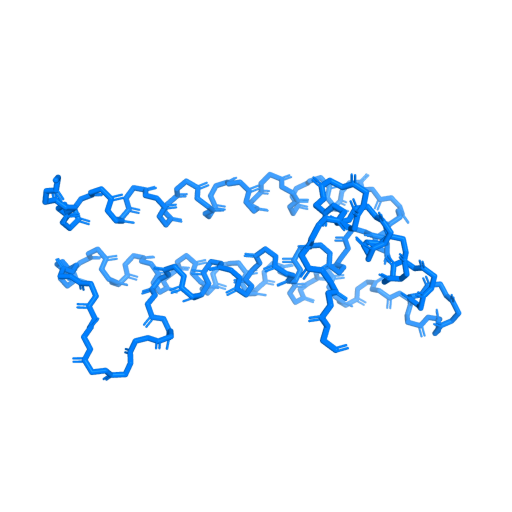00 57.53 111 GLU A N 1
ATOM 916 C CA . GLU A 1 111 ? -24.333 0.348 -14.484 1.00 57.53 111 GLU A CA 1
ATOM 917 C C . GLU A 1 111 ? -23.461 -0.899 -14.748 1.00 57.53 111 GLU A C 1
ATOM 919 O O . GLU A 1 111 ? -23.672 -1.587 -15.744 1.00 57.53 111 GLU A O 1
ATOM 924 N N . ASN A 1 112 ? -22.515 -1.244 -13.862 1.00 53.84 112 ASN A N 1
ATOM 925 C CA . ASN A 1 112 ? -21.475 -2.252 -14.148 1.00 53.84 112 ASN A CA 1
ATOM 926 C C . ASN A 1 112 ? -21.622 -3.600 -13.409 1.00 53.84 112 ASN A C 1
ATOM 928 O O . ASN A 1 112 ? -20.672 -4.379 -13.382 1.00 53.84 112 ASN A O 1
ATOM 932 N N . LEU A 1 113 ? -22.783 -3.905 -12.819 1.00 51.25 113 LEU A N 1
ATOM 933 C CA . LEU A 1 113 ? -22.970 -5.097 -11.967 1.00 51.25 113 LEU A CA 1
ATOM 934 C C . LEU A 1 113 ? -23.960 -6.140 -12.503 1.00 51.25 113 LEU A C 1
ATOM 936 O O . LEU A 1 113 ? -24.533 -6.906 -11.734 1.00 51.25 113 LEU A O 1
ATOM 940 N N . ASN A 1 114 ? -24.128 -6.224 -13.823 1.00 44.59 114 ASN A N 1
ATOM 941 C CA . ASN A 1 114 ? -24.748 -7.404 -14.427 1.00 44.59 114 ASN A CA 1
ATOM 942 C C . ASN A 1 114 ? -23.681 -8.483 -14.659 1.00 44.59 114 ASN A C 1
ATOM 944 O O . ASN A 1 114 ? -23.078 -8.536 -15.733 1.00 44.59 114 ASN A O 1
ATOM 948 N N . ILE A 1 115 ? -23.460 -9.329 -13.650 1.00 44.31 115 ILE A N 1
ATOM 949 C CA . ILE A 1 115 ? -22.882 -10.673 -13.810 1.00 44.31 115 ILE A CA 1
ATOM 950 C C . ILE A 1 115 ? -23.915 -11.678 -13.312 1.00 44.31 115 ILE A C 1
ATOM 952 O O . ILE A 1 115 ? -24.411 -11.483 -12.181 1.00 44.31 115 ILE A O 1
#